Protein AF-A0A7K1L442-F1 (afdb_monomer)

Foldseek 3Di:
DDPPDVLVVVLVVLVVVLVVLVVCLVPDPDPVVNVVSVVVSVVSVVVSVVSVVPDPPPPDDDPPPVVVVVVVVVVVVVVVVVVVVVVPPDDD

Organism: NCBI:txid2678616

Solvent-accessible surface area (backbone atoms only — not comparable to full-atom values): 5498 Å² total; per-residue (Å²): 134,84,80,73,51,67,64,59,52,52,52,49,52,47,50,52,52,44,52,52,39,49,50,51,44,72,69,48,85,48,70,67,60,29,54,52,38,52,53,51,40,52,53,48,52,52,50,46,52,51,66,64,63,75,53,81,90,62,91,87,72,74,73,51,74,67,56,49,52,50,51,54,49,52,48,54,52,49,53,51,52,50,57,61,56,58,73,71,73,70,84,132

Mean predicted aligned error: 13.31 Å

Sequence (92 aa):
MIIVDERMMVLGARVAEIEALYTCVLETGDPRARRRLLAELARAGTRLSADASTGPSGRGAGPSPRLRRRIVRARRTADWIISRTDGRSRPN

Nearest PDB structures (foldseek):
  7s5c-assembly1_D  TM=8.735E-01  e=1.397E+00  Myxococcus xanthus
  8iuh-assembly1_4  TM=9.176E-01  e=1.713E+00  Homo sapiens
  7s5c-assembly1_F  TM=9.395E-01  e=1.962E+00  Myxococcus xanthus
  4l0r-assembly1_B  TM=9.839E-01  e=4.75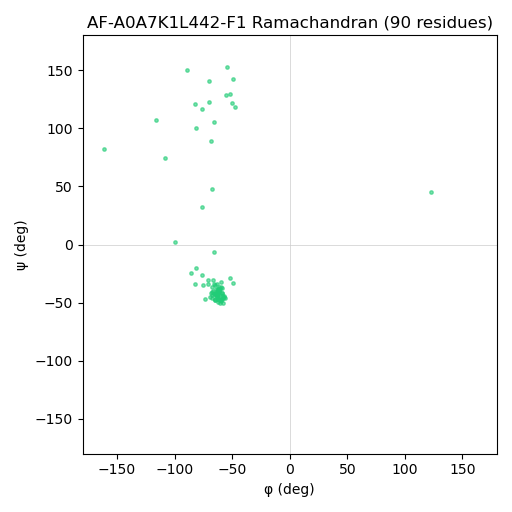2E+00  Homo sapiens
  1sg2-assembly1_A  TM=5.954E-01  e=7.147E+00  Escherichia coli

Structure (mmCIF, N/CA/C/O backbone):
data_AF-A0A7K1L442-F1
#
_entry.id   AF-A0A7K1L442-F1
#
loop_
_atom_site.group_PDB
_atom_site.id
_atom_site.type_symbol
_atom_site.label_atom_id
_atom_site.label_alt_id
_atom_site.label_comp_id
_atom_site.label_asym_id
_atom_site.label_entity_id
_atom_site.label_seq_id
_atom_site.pdbx_PDB_ins_code
_atom_site.Cartn_x
_atom_site.Cartn_y
_atom_site.Cartn_z
_atom_site.occupancy
_atom_site.B_iso_or_equiv
_atom_site.auth_seq_id
_atom_site.auth_comp_id
_atom_site.auth_asym_id
_atom_site.auth_atom_id
_atom_site.pdbx_PDB_model_num
ATOM 1 N N . MET A 1 1 ? 9.575 -8.500 -30.280 1.00 38.25 1 MET A N 1
ATOM 2 C CA . MET A 1 1 ? 9.911 -9.327 -29.103 1.00 38.25 1 MET A CA 1
ATOM 3 C C . MET A 1 1 ? 10.130 -8.373 -27.939 1.00 38.25 1 MET A C 1
ATOM 5 O O . MET A 1 1 ? 11.154 -7.708 -27.897 1.00 38.25 1 MET A O 1
ATOM 9 N N . ILE A 1 2 ? 9.107 -8.158 -27.107 1.00 48.44 2 ILE A N 1
ATOM 10 C CA . ILE A 1 2 ? 9.199 -7.209 -25.989 1.00 48.44 2 ILE A CA 1
ATOM 11 C C . ILE A 1 2 ? 9.911 -7.954 -24.865 1.00 48.44 2 ILE A C 1
ATOM 13 O O . ILE A 1 2 ? 9.301 -8.781 -24.194 1.00 48.44 2 ILE A O 1
ATOM 17 N N . ILE A 1 3 ? 11.208 -7.704 -24.699 1.00 54.00 3 ILE A N 1
ATOM 18 C CA . ILE A 1 3 ? 11.908 -8.054 -23.465 1.00 54.00 3 ILE A CA 1
ATOM 19 C C . ILE A 1 3 ? 11.320 -7.108 -22.421 1.00 54.00 3 ILE A C 1
ATOM 21 O O . ILE A 1 3 ? 11.740 -5.959 -22.299 1.00 54.00 3 ILE A O 1
ATOM 25 N N . VAL A 1 4 ? 10.238 -7.531 -21.769 1.00 55.91 4 VAL A N 1
ATOM 26 C CA . VAL A 1 4 ? 9.743 -6.824 -20.594 1.00 55.91 4 VAL A CA 1
ATOM 27 C C . VAL A 1 4 ? 10.837 -7.009 -19.556 1.00 55.91 4 VAL A C 1
ATOM 29 O O . VAL A 1 4 ? 11.059 -8.115 -19.075 1.00 55.91 4 VAL A O 1
ATOM 32 N N . ASP A 1 5 ? 11.580 -5.933 -19.326 1.00 78.25 5 ASP A N 1
ATOM 33 C CA . ASP A 1 5 ? 12.714 -5.876 -18.416 1.00 78.25 5 ASP A CA 1
ATOM 34 C C . ASP A 1 5 ? 12.295 -6.462 -17.056 1.00 78.25 5 ASP A C 1
ATOM 36 O O . ASP A 1 5 ? 11.322 -6.005 -16.450 1.00 78.25 5 ASP A O 1
ATOM 40 N N . GLU A 1 6 ? 12.987 -7.506 -16.595 1.00 80.56 6 GLU A N 1
ATOM 41 C CA . GLU A 1 6 ? 12.731 -8.191 -15.319 1.00 80.56 6 GLU A CA 1
ATOM 42 C C . GLU A 1 6 ? 12.613 -7.187 -14.163 1.00 80.56 6 GLU A C 1
ATOM 44 O O . GLU A 1 6 ? 11.774 -7.318 -13.269 1.00 80.56 6 GLU A O 1
ATOM 49 N N . ARG A 1 7 ? 13.364 -6.085 -14.241 1.00 79.25 7 ARG A N 1
ATOM 50 C CA . ARG A 1 7 ? 13.313 -5.000 -13.268 1.00 79.25 7 ARG A CA 1
ATOM 51 C C . ARG A 1 7 ? 11.993 -4.241 -13.282 1.00 79.25 7 ARG A C 1
ATOM 53 O O . ARG A 1 7 ? 11.504 -3.845 -12.227 1.00 79.25 7 ARG A O 1
ATOM 60 N N . MET A 1 8 ? 11.395 -4.043 -14.454 1.00 80.31 8 MET A N 1
ATOM 61 C CA . MET A 1 8 ? 10.063 -3.447 -14.563 1.00 80.31 8 MET A CA 1
ATOM 62 C C . MET A 1 8 ? 9.001 -4.358 -13.942 1.00 80.31 8 MET A C 1
ATOM 64 O O . MET A 1 8 ? 8.069 -3.850 -13.317 1.00 80.31 8 MET A O 1
ATOM 68 N N . MET A 1 9 ? 9.163 -5.683 -14.039 1.00 85.12 9 MET A N 1
ATOM 69 C CA . MET A 1 9 ? 8.278 -6.635 -13.359 1.00 85.12 9 MET A CA 1
ATOM 70 C C . MET A 1 9 ? 8.443 -6.575 -11.839 1.00 85.12 9 MET A C 1
ATOM 72 O O . MET A 1 9 ? 7.445 -6.478 -11.125 1.00 85.12 9 MET A O 1
ATOM 76 N N . VAL A 1 10 ? 9.684 -6.550 -11.340 1.00 85.69 10 VAL A N 1
ATOM 77 C CA . VAL A 1 10 ? 9.969 -6.411 -9.902 1.00 85.69 10 VAL A CA 1
ATOM 78 C C . VAL A 1 10 ? 9.387 -5.107 -9.358 1.00 85.69 10 VAL A C 1
ATOM 80 O O . VAL A 1 10 ? 8.670 -5.122 -8.360 1.00 85.69 10 VAL A O 1
ATOM 83 N N . LEU A 1 11 ? 9.612 -3.979 -10.039 1.00 87.19 11 LEU A N 1
ATOM 84 C CA . LEU A 1 11 ? 9.041 -2.692 -9.635 1.00 87.19 11 LEU A CA 1
ATOM 85 C C . LEU A 1 11 ? 7.506 -2.712 -9.663 1.00 87.19 11 LEU A C 1
ATOM 87 O O . LEU A 1 11 ? 6.877 -2.185 -8.746 1.00 87.19 11 LEU A O 1
ATOM 91 N N . GLY A 1 12 ? 6.898 -3.343 -10.671 1.00 83.31 12 GLY A N 1
ATOM 92 C CA . GLY A 1 12 ? 5.448 -3.530 -10.743 1.00 83.31 12 GLY A CA 1
ATOM 93 C C . GLY A 1 12 ? 4.901 -4.332 -9.560 1.00 83.31 12 GLY A C 1
ATOM 94 O O . GLY A 1 12 ? 3.952 -3.896 -8.909 1.00 83.31 12 GLY A O 1
ATOM 95 N N . ALA A 1 13 ? 5.546 -5.449 -9.221 1.00 87.06 13 ALA A N 1
ATOM 96 C CA . ALA A 1 13 ? 5.176 -6.278 -8.076 1.00 87.06 13 ALA A CA 1
ATOM 97 C C . ALA A 1 13 ? 5.303 -5.515 -6.747 1.00 87.06 13 ALA A C 1
ATOM 99 O O . ALA A 1 13 ? 4.404 -5.571 -5.910 1.00 87.06 13 ALA A O 1
ATOM 100 N N . ARG A 1 14 ? 6.376 -4.733 -6.576 1.00 88.12 14 ARG A N 1
ATOM 101 C CA . ARG A 1 14 ? 6.574 -3.880 -5.392 1.00 88.12 14 ARG A CA 1
ATOM 102 C C . ARG A 1 14 ? 5.501 -2.807 -5.250 1.00 88.12 14 ARG A C 1
ATOM 104 O O . ARG A 1 14 ? 5.070 -2.510 -4.138 1.00 88.12 14 ARG A O 1
ATOM 111 N N . VAL A 1 15 ? 5.057 -2.218 -6.359 1.00 88.00 15 VAL A N 1
ATOM 112 C CA . VAL A 1 15 ? 3.959 -1.243 -6.342 1.00 88.00 15 VAL A CA 1
ATOM 113 C C . VAL A 1 15 ? 2.640 -1.918 -5.963 1.00 88.00 15 VAL A C 1
ATOM 115 O O . VAL A 1 15 ? 1.931 -1.384 -5.114 1.00 88.00 15 VAL A O 1
ATOM 118 N N . ALA A 1 16 ? 2.343 -3.098 -6.515 1.00 86.38 16 ALA A N 1
ATOM 119 C CA . ALA A 1 16 ? 1.143 -3.857 -6.160 1.00 86.38 16 ALA A CA 1
ATOM 120 C C . ALA A 1 16 ? 1.123 -4.258 -4.670 1.00 86.38 16 ALA A C 1
ATOM 122 O O . ALA A 1 16 ? 0.092 -4.134 -4.012 1.00 86.38 16 ALA A O 1
ATOM 123 N N . GLU A 1 17 ? 2.270 -4.663 -4.112 1.00 91.75 17 GLU A N 1
ATOM 124 C CA . GLU A 1 17 ? 2.440 -4.958 -2.680 1.00 91.75 17 GLU A CA 1
ATOM 125 C C . GLU A 1 17 ? 2.086 -3.739 -1.805 1.00 91.75 17 GLU A C 1
ATOM 127 O O . GLU A 1 17 ? 1.336 -3.854 -0.835 1.00 91.75 17 GLU A O 1
ATOM 132 N N . ILE A 1 18 ? 2.579 -2.550 -2.170 1.00 92.06 18 ILE A N 1
ATOM 133 C CA . ILE A 1 18 ? 2.283 -1.292 -1.465 1.00 92.06 18 ILE A CA 1
ATOM 134 C C . ILE A 1 18 ? 0.798 -0.929 -1.564 1.00 92.06 18 ILE A C 1
ATOM 136 O O . ILE A 1 18 ? 0.211 -0.501 -0.571 1.00 92.06 18 ILE A O 1
ATOM 140 N N . GLU A 1 19 ? 0.190 -1.080 -2.742 1.00 88.88 19 GLU A N 1
ATOM 141 C CA . GLU A 1 19 ? -1.232 -0.789 -2.948 1.00 88.88 19 GLU A CA 1
ATOM 142 C C . GLU A 1 19 ? -2.115 -1.722 -2.105 1.00 88.88 19 GLU A C 1
ATOM 144 O O . GLU A 1 19 ? -3.010 -1.238 -1.412 1.00 88.88 19 GLU A O 1
ATOM 149 N N . ALA A 1 20 ? -1.805 -3.021 -2.057 1.00 86.25 20 ALA A N 1
ATOM 150 C CA . ALA A 1 20 ? -2.513 -3.981 -1.210 1.00 86.25 20 ALA A CA 1
ATOM 151 C C . ALA A 1 20 ? -2.382 -3.649 0.287 1.00 86.25 20 ALA A C 1
ATOM 153 O O . ALA A 1 20 ? -3.382 -3.597 1.004 1.00 86.25 20 ALA A O 1
ATOM 154 N N . LEU A 1 21 ? -1.165 -3.355 0.764 1.00 87.38 21 LEU A N 1
ATOM 155 C CA . LEU A 1 21 ? -0.936 -2.958 2.158 1.00 87.38 21 LEU A CA 1
ATOM 156 C C . LEU A 1 21 ? -1.684 -1.669 2.517 1.00 87.38 21 LEU A C 1
ATOM 158 O O . LEU A 1 21 ? -2.234 -1.561 3.613 1.00 87.38 21 LEU A O 1
ATOM 162 N N . TYR A 1 22 ? -1.727 -0.698 1.603 1.00 88.50 22 TYR A N 1
ATOM 163 C CA . TYR A 1 22 ? -2.467 0.543 1.804 1.00 88.50 22 TYR A CA 1
ATOM 164 C C . TYR A 1 22 ? -3.977 0.297 1.921 1.00 88.50 22 TYR A C 1
ATOM 166 O O . TYR A 1 22 ? -4.599 0.836 2.835 1.00 88.50 22 TYR A O 1
ATOM 174 N N . THR A 1 23 ? -4.551 -0.560 1.072 1.00 88.00 23 THR A N 1
ATOM 175 C CA . THR A 1 23 ? -5.959 -0.974 1.184 1.00 88.00 23 THR A CA 1
ATOM 176 C C . THR A 1 23 ? -6.238 -1.624 2.540 1.00 88.00 23 THR A C 1
ATOM 178 O O . THR A 1 23 ? -7.141 -1.181 3.247 1.00 88.00 23 THR A O 1
ATOM 181 N N . CYS A 1 24 ? -5.394 -2.558 2.992 1.00 86.31 24 CYS A N 1
ATOM 182 C CA . CYS A 1 24 ? -5.538 -3.175 4.316 1.00 86.31 24 CYS A CA 1
ATOM 183 C C . CYS A 1 24 ? -5.499 -2.147 5.464 1.00 86.31 24 CYS A C 1
ATOM 185 O O . CYS A 1 24 ? -6.221 -2.289 6.450 1.00 86.31 24 CYS A O 1
ATOM 187 N N . VAL A 1 25 ? -4.669 -1.098 5.362 1.00 90.75 25 VAL A N 1
ATOM 188 C CA . VAL A 1 25 ? -4.622 0.002 6.349 1.00 90.75 25 VAL A CA 1
ATOM 189 C C . VAL A 1 25 ? -5.926 0.805 6.378 1.00 90.75 25 VAL A C 1
ATOM 191 O O . VAL A 1 25 ? -6.290 1.309 7.444 1.00 90.75 25 VAL A O 1
ATOM 194 N N . LEU A 1 26 ? -6.588 0.976 5.231 1.00 90.81 26 LEU A N 1
ATOM 195 C CA . LEU A 1 26 ? -7.860 1.694 5.134 1.00 90.81 26 LEU A CA 1
ATOM 196 C C . LEU A 1 26 ? -9.035 0.862 5.656 1.00 90.81 26 LEU A C 1
ATOM 198 O O . LEU A 1 26 ? -9.948 1.425 6.253 1.00 90.81 26 LEU A O 1
ATOM 202 N N . GLU A 1 27 ? -8.999 -0.453 5.453 1.00 90.69 27 GLU A N 1
ATOM 203 C CA . GLU A 1 27 ? -10.087 -1.364 5.825 1.00 90.69 27 GLU A CA 1
ATOM 204 C C . GLU A 1 27 ? -10.014 -1.836 7.284 1.00 90.69 27 GLU A C 1
ATOM 206 O O . GLU A 1 27 ? -11.030 -2.198 7.877 1.00 90.69 27 GLU A O 1
ATOM 211 N N . THR A 1 28 ? -8.829 -1.825 7.901 1.00 91.31 28 THR A N 1
ATOM 212 C CA . THR A 1 28 ? -8.678 -2.295 9.282 1.00 91.31 28 THR A CA 1
ATOM 213 C C . THR A 1 28 ? -9.329 -1.350 10.300 1.00 91.31 28 THR A C 1
ATOM 215 O O . THR A 1 28 ? -8.947 -0.189 10.451 1.00 91.31 28 THR A O 1
ATOM 218 N N . GLY A 1 29 ? -10.258 -1.886 11.095 1.00 89.31 29 GLY A N 1
ATOM 219 C CA . GLY A 1 29 ? -10.825 -1.196 12.259 1.00 89.31 29 GLY A CA 1
ATOM 220 C C . GLY A 1 29 ? -9.951 -1.265 13.518 1.00 89.31 29 GLY A C 1
ATOM 221 O O . GLY A 1 29 ? -10.093 -0.426 14.404 1.00 89.31 29 GLY A O 1
ATOM 222 N N . ASP A 1 30 ? -9.027 -2.232 13.610 1.00 95.25 30 ASP A N 1
ATOM 223 C CA .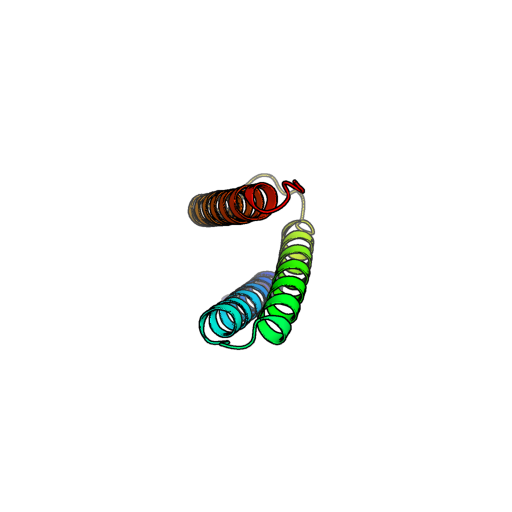 ASP A 1 30 ? -8.162 -2.406 14.787 1.00 95.25 30 ASP A CA 1
ATOM 224 C C . ASP A 1 30 ? -6.945 -1.453 14.748 1.00 95.25 30 ASP A C 1
ATOM 226 O O . ASP A 1 30 ? -6.111 -1.552 13.837 1.00 95.25 30 ASP A O 1
ATOM 230 N N . PRO A 1 31 ? -6.765 -0.572 15.754 1.00 90.00 31 PRO A N 1
ATOM 231 C CA . PRO A 1 31 ? -5.604 0.311 15.851 1.00 90.00 31 PRO A CA 1
ATOM 232 C C . PRO A 1 31 ? -4.256 -0.420 15.934 1.00 90.00 31 PRO A C 1
ATOM 234 O O . PRO A 1 31 ? -3.245 0.097 15.445 1.00 90.00 31 PRO A O 1
ATOM 237 N N . ARG A 1 32 ? -4.200 -1.611 16.550 1.00 94.12 32 ARG A N 1
ATOM 238 C CA . ARG A 1 32 ? -2.949 -2.379 16.673 1.00 94.12 32 ARG A CA 1
ATOM 239 C C . ARG A 1 32 ? -2.561 -3.004 15.339 1.00 94.12 32 ARG A C 1
ATOM 241 O O . ARG A 1 32 ? -1.408 -2.850 14.925 1.00 94.12 32 ARG A O 1
ATOM 248 N N . ALA A 1 33 ? -3.507 -3.644 14.654 1.00 92.12 33 ALA A N 1
ATOM 249 C CA . ALA A 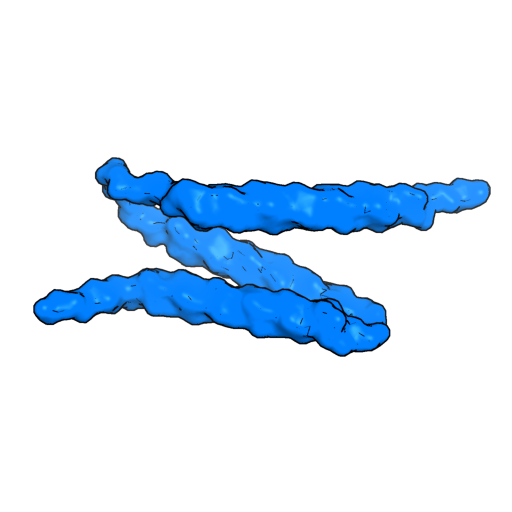1 33 ? -3.329 -4.121 13.286 1.00 92.12 33 ALA A CA 1
ATOM 250 C C . ALA A 1 33 ? -2.940 -2.977 12.340 1.00 92.12 33 ALA A C 1
ATOM 252 O O . ALA A 1 33 ? -1.960 -3.101 11.607 1.00 92.12 33 ALA A O 1
ATOM 253 N N . ARG A 1 34 ? -3.601 -1.816 12.441 1.00 92.88 34 ARG A N 1
ATOM 254 C CA . ARG A 1 34 ? -3.265 -0.624 11.649 1.00 92.88 34 ARG A CA 1
ATOM 255 C C . ARG A 1 34 ? -1.817 -0.183 11.834 1.00 92.88 34 ARG A C 1
ATOM 257 O O . ARG A 1 34 ? -1.130 0.085 10.853 1.00 92.88 34 ARG A O 1
ATOM 264 N N . ARG A 1 35 ? -1.321 -0.137 13.076 1.00 89.56 35 ARG A N 1
ATOM 265 C CA . ARG A 1 35 ? 0.079 0.226 13.356 1.00 89.56 35 ARG A CA 1
ATOM 266 C C . ARG A 1 35 ? 1.066 -0.770 12.742 1.00 89.56 35 ARG A C 1
ATOM 268 O O . ARG A 1 35 ? 2.093 -0.351 12.219 1.00 89.56 35 ARG A O 1
ATOM 275 N N . ARG A 1 36 ? 0.756 -2.070 12.792 1.00 95.25 36 ARG A N 1
ATOM 276 C CA . ARG A 1 36 ? 1.576 -3.115 12.156 1.00 95.25 36 ARG A CA 1
ATOM 277 C C . ARG A 1 36 ? 1.586 -2.960 10.635 1.00 95.25 36 ARG A C 1
ATOM 279 O O . ARG A 1 36 ? 2.659 -2.922 10.047 1.00 95.25 36 ARG A O 1
ATOM 286 N N . LEU A 1 37 ? 0.419 -2.779 10.022 1.00 92.00 37 LEU A N 1
ATOM 287 C CA . LEU A 1 37 ? 0.285 -2.586 8.577 1.00 92.00 37 LEU A CA 1
ATOM 288 C C . LEU A 1 37 ? 1.003 -1.319 8.087 1.00 92.00 37 LEU A C 1
ATOM 290 O O . LEU A 1 37 ? 1.659 -1.353 7.053 1.00 92.00 37 LEU A O 1
ATOM 294 N N . LEU A 1 38 ? 0.965 -0.222 8.850 1.00 90.69 38 LEU A N 1
ATOM 295 C CA . LEU A 1 38 ? 1.741 0.986 8.544 1.00 90.69 38 LEU A CA 1
ATOM 296 C C . LEU A 1 38 ? 3.258 0.746 8.611 1.00 90.69 38 LEU A C 1
ATOM 298 O O . LEU A 1 38 ? 3.996 1.272 7.780 1.00 90.69 38 LEU A O 1
ATOM 302 N N . ALA A 1 39 ? 3.732 -0.053 9.572 1.00 92.88 39 ALA A N 1
ATOM 303 C CA . ALA A 1 39 ? 5.143 -0.422 9.652 1.00 92.88 39 ALA A CA 1
ATOM 304 C C . ALA A 1 39 ? 5.572 -1.296 8.460 1.00 92.88 39 ALA A C 1
ATOM 306 O O . ALA A 1 39 ? 6.646 -1.075 7.899 1.00 92.88 39 ALA A O 1
ATOM 307 N N . GLU A 1 40 ? 4.729 -2.239 8.036 1.00 93.31 40 GLU A N 1
ATOM 308 C CA . GLU A 1 40 ? 4.971 -3.043 6.831 1.00 93.31 40 GLU A CA 1
ATOM 309 C C . GLU A 1 40 ? 4.960 -2.191 5.559 1.00 93.31 40 GLU A C 1
ATOM 311 O O . GLU A 1 40 ? 5.856 -2.316 4.724 1.00 93.31 40 GLU A O 1
ATOM 316 N N . LEU A 1 41 ? 4.022 -1.248 5.449 1.00 90.38 41 LEU A N 1
ATOM 317 C CA . LEU A 1 41 ? 3.955 -0.294 4.342 1.00 90.38 41 LEU A CA 1
ATOM 318 C C . LEU A 1 41 ? 5.238 0.548 4.242 1.00 90.38 41 LEU A C 1
ATOM 320 O O . LEU A 1 41 ? 5.767 0.746 3.147 1.00 90.38 41 LEU A O 1
ATOM 324 N N . ALA A 1 42 ? 5.782 0.999 5.378 1.00 90.38 42 ALA A N 1
ATOM 325 C CA . ALA A 1 42 ? 7.052 1.723 5.416 1.00 90.38 42 ALA A CA 1
ATOM 326 C C . ALA A 1 42 ? 8.226 0.850 4.937 1.00 90.38 42 ALA A C 1
ATOM 328 O O . ALA A 1 42 ? 9.036 1.297 4.124 1.00 90.38 42 ALA A O 1
ATOM 329 N N . ARG A 1 43 ? 8.295 -0.414 5.379 1.00 92.44 43 ARG A N 1
ATOM 330 C CA . ARG A 1 43 ? 9.324 -1.372 4.929 1.00 92.44 43 ARG A CA 1
ATOM 331 C C . ARG A 1 43 ? 9.225 -1.645 3.428 1.00 92.44 43 ARG A C 1
ATOM 333 O O . ARG A 1 43 ? 10.252 -1.655 2.751 1.00 92.44 43 ARG A O 1
ATOM 340 N N . ALA A 1 44 ? 8.013 -1.831 2.906 1.00 88.69 44 ALA A N 1
ATOM 341 C CA . ALA A 1 44 ? 7.766 -2.022 1.478 1.00 88.69 44 ALA A CA 1
ATOM 342 C C . ALA A 1 44 ? 8.198 -0.796 0.656 1.00 88.69 44 ALA A C 1
ATOM 344 O O . ALA A 1 44 ? 8.874 -0.943 -0.363 1.00 88.69 44 ALA A O 1
ATOM 345 N N . GLY A 1 45 ? 7.907 0.415 1.144 1.00 87.62 45 GLY A N 1
ATOM 346 C CA . GLY A 1 45 ? 8.381 1.663 0.543 1.00 87.62 45 GLY A CA 1
ATOM 347 C C . GLY A 1 45 ? 9.910 1.759 0.475 1.00 87.62 45 GLY A C 1
ATOM 348 O O . GLY A 1 45 ? 10.455 2.126 -0.567 1.00 87.62 45 GLY A O 1
ATOM 349 N N . THR A 1 46 ? 10.614 1.370 1.543 1.00 88.25 46 THR A N 1
ATOM 350 C CA . THR A 1 46 ? 12.086 1.327 1.561 1.00 88.25 46 THR A CA 1
ATOM 351 C C . THR A 1 46 ? 12.641 0.328 0.544 1.00 88.25 46 THR A C 1
ATOM 353 O O . THR A 1 46 ? 13.568 0.672 -0.189 1.00 88.25 46 THR A O 1
ATOM 356 N N . ARG A 1 47 ? 12.052 -0.876 0.443 1.00 89.81 47 ARG A N 1
ATOM 357 C CA . ARG A 1 47 ? 12.441 -1.882 -0.566 1.00 89.81 47 ARG A CA 1
ATOM 358 C C . ARG A 1 47 ? 12.266 -1.352 -1.988 1.00 89.81 47 ARG A C 1
ATOM 360 O O . ARG A 1 47 ? 13.209 -1.398 -2.767 1.00 89.81 47 ARG A O 1
ATOM 367 N N . LEU A 1 48 ? 11.105 -0.766 -2.297 1.00 88.94 48 LEU A N 1
ATOM 368 C CA . LEU A 1 48 ? 10.849 -0.166 -3.609 1.00 88.94 48 LEU A CA 1
ATOM 369 C C . LEU A 1 48 ? 11.865 0.938 -3.938 1.00 88.94 48 LEU A C 1
ATOM 371 O O . LEU A 1 48 ? 12.337 1.025 -5.069 1.00 88.94 48 LEU A O 1
ATOM 375 N N . SER A 1 49 ? 12.204 1.786 -2.961 1.00 84.62 49 SER A N 1
ATOM 376 C CA . SER A 1 49 ? 13.202 2.838 -3.164 1.00 84.62 49 SER A CA 1
ATOM 377 C C . SER A 1 49 ? 14.580 2.258 -3.475 1.00 84.62 49 SER A C 1
ATOM 379 O O . SER A 1 49 ? 15.250 2.774 -4.364 1.00 84.62 49 SER A O 1
ATOM 381 N N . ALA A 1 50 ? 14.993 1.198 -2.778 1.00 85.19 50 ALA A N 1
ATOM 382 C CA . ALA A 1 50 ? 16.253 0.516 -3.054 1.00 85.19 50 ALA A CA 1
ATOM 383 C C . ALA A 1 50 ? 16.254 -0.091 -4.468 1.00 85.19 50 ALA A C 1
ATOM 385 O O . ALA A 1 50 ? 17.145 0.210 -5.258 1.00 85.19 50 ALA A O 1
ATOM 386 N N . ASP A 1 51 ? 15.205 -0.837 -4.831 1.00 84.06 51 ASP A N 1
ATOM 387 C CA . ASP A 1 51 ? 15.063 -1.476 -6.148 1.00 84.06 51 ASP A CA 1
ATOM 388 C C . ASP A 1 51 ? 15.071 -0.439 -7.295 1.00 84.06 51 ASP A C 1
ATOM 390 O O . ASP A 1 51 ? 15.665 -0.648 -8.362 1.00 84.06 51 ASP A O 1
ATOM 394 N N . ALA A 1 52 ? 14.465 0.731 -7.068 1.00 81.44 52 ALA A N 1
ATOM 395 C CA . ALA A 1 52 ? 14.466 1.847 -8.012 1.00 81.44 52 ALA A CA 1
ATOM 396 C C . ALA A 1 52 ? 15.842 2.534 -8.129 1.00 81.44 52 ALA A C 1
ATOM 398 O O . ALA A 1 52 ? 16.212 2.973 -9.222 1.00 81.44 52 ALA A O 1
ATOM 399 N N . SER A 1 53 ? 16.611 2.602 -7.039 1.00 77.19 53 SER A N 1
ATOM 400 C CA . SER A 1 53 ? 17.944 3.216 -6.998 1.00 77.19 53 SER A CA 1
ATOM 401 C C . SER A 1 53 ? 19.046 2.360 -7.632 1.00 77.19 53 SER A C 1
ATOM 403 O O . SER A 1 53 ? 20.003 2.928 -8.150 1.00 77.19 53 SER A O 1
ATOM 405 N N . THR A 1 54 ? 18.906 1.032 -7.681 1.00 68.19 54 THR A N 1
ATOM 406 C CA . THR A 1 54 ? 19.904 0.092 -8.252 1.00 68.19 54 THR A CA 1
ATOM 407 C C . THR A 1 54 ? 19.924 0.066 -9.791 1.00 68.19 54 THR A C 1
ATOM 409 O O . THR A 1 54 ? 20.143 -0.965 -10.418 1.00 68.19 54 THR A O 1
ATOM 412 N N . GLY A 1 55 ? 19.635 1.192 -10.446 1.00 56.97 55 GLY A N 1
ATOM 413 C CA . GLY A 1 55 ? 19.642 1.272 -11.905 1.00 56.97 55 GLY A CA 1
ATOM 414 C C . GLY A 1 55 ? 21.003 1.643 -12.457 1.00 56.97 55 GLY A C 1
ATOM 415 O O . GLY A 1 55 ? 21.718 2.390 -11.790 1.00 56.97 55 GLY A O 1
ATOM 416 N N . PRO A 1 56 ? 21.355 1.195 -13.678 1.00 46.22 56 PRO A N 1
ATOM 417 C CA . PRO A 1 56 ? 22.527 1.732 -14.340 1.00 46.22 56 PRO A CA 1
ATOM 418 C C . PRO A 1 56 ? 22.358 3.248 -14.410 1.00 46.22 56 PRO A C 1
ATOM 420 O O . PRO A 1 56 ? 21.322 3.756 -14.846 1.00 46.22 56 PRO A O 1
ATOM 423 N N . SER A 1 57 ? 23.379 3.972 -13.967 1.00 50.06 57 SER A N 1
AT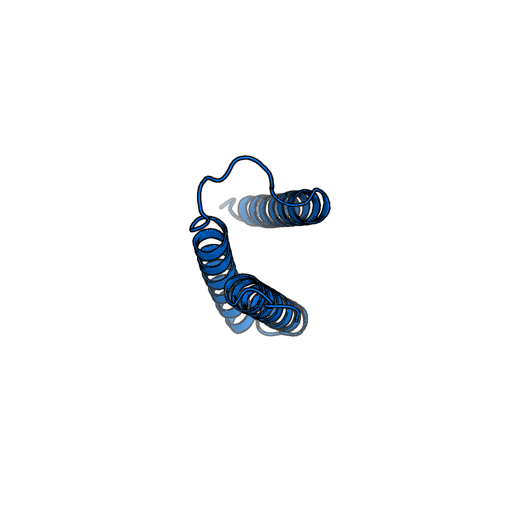OM 424 C CA . SER A 1 57 ? 23.547 5.418 -14.102 1.00 50.06 57 SER A CA 1
ATOM 425 C C . SER A 1 57 ? 23.760 5.815 -15.575 1.00 50.06 57 SER A C 1
ATOM 427 O O . SER A 1 57 ? 24.648 6.587 -15.925 1.00 50.06 57 SER A O 1
ATOM 429 N N . GLY A 1 58 ? 22.917 5.283 -16.464 1.00 43.81 58 GLY A N 1
ATOM 430 C CA . GLY A 1 58 ? 22.746 5.722 -17.834 1.00 43.81 58 GLY A CA 1
ATOM 431 C C . GLY A 1 58 ? 21.936 7.010 -17.833 1.00 43.81 58 GLY A C 1
ATOM 432 O O . GLY A 1 58 ? 20.787 7.054 -17.393 1.00 43.81 58 GLY A O 1
ATOM 433 N N . ARG A 1 59 ? 22.561 8.087 -18.304 1.00 48.78 59 ARG A N 1
ATOM 434 C CA . ARG A 1 59 ? 21.911 9.368 -18.589 1.00 48.78 59 ARG A CA 1
ATOM 435 C C . ARG A 1 59 ? 20.637 9.110 -19.399 1.00 48.78 59 ARG A C 1
ATOM 437 O O . ARG A 1 59 ? 20.727 8.628 -20.519 1.00 48.78 59 ARG A O 1
ATOM 444 N N . GLY A 1 60 ? 19.476 9.471 -18.851 1.00 47.78 60 GLY A N 1
ATOM 445 C CA . GLY A 1 60 ? 18.253 9.594 -19.650 1.00 47.78 60 GLY A CA 1
ATOM 446 C C . GLY A 1 60 ? 17.050 8.750 -19.238 1.00 47.78 60 GLY A C 1
ATOM 447 O O . GLY A 1 60 ? 16.378 8.222 -20.105 1.00 47.78 60 GLY A O 1
ATOM 448 N N . ALA A 1 61 ? 16.705 8.674 -17.953 1.00 52.88 61 ALA A N 1
ATOM 449 C CA . ALA A 1 61 ? 15.305 8.524 -17.541 1.00 52.88 61 ALA A CA 1
ATOM 450 C C . ALA A 1 61 ? 15.168 8.936 -16.074 1.00 52.88 61 ALA A C 1
ATOM 452 O O . ALA A 1 61 ? 15.187 8.113 -15.162 1.00 52.88 61 ALA A O 1
ATOM 453 N N . GLY A 1 62 ? 15.058 10.244 -15.824 1.00 51.78 62 GLY A N 1
ATOM 454 C CA . GLY A 1 62 ? 14.609 10.711 -14.513 1.00 51.78 62 GLY A CA 1
ATOM 455 C C . GLY A 1 62 ? 13.265 10.056 -14.157 1.00 51.78 62 GLY A C 1
ATOM 456 O O . GLY A 1 62 ? 12.506 9.711 -15.068 1.00 51.78 62 GLY A O 1
ATOM 457 N N . PRO A 1 63 ? 12.938 9.881 -12.860 1.00 50.69 63 PRO A N 1
ATOM 458 C CA . PRO A 1 63 ? 11.684 9.252 -12.468 1.00 50.69 63 PRO A CA 1
ATOM 459 C C . PRO A 1 63 ? 10.538 9.956 -13.183 1.00 50.69 63 PRO A C 1
ATOM 461 O O . PRO A 1 63 ? 10.494 11.194 -13.188 1.00 50.69 63 PRO A O 1
ATOM 464 N N . SER A 1 64 ? 9.670 9.167 -13.829 1.00 60.22 64 SER A N 1
ATOM 465 C CA . SER A 1 64 ? 8.630 9.707 -14.702 1.00 60.22 64 SER A CA 1
ATOM 466 C C . SER A 1 64 ? 7.886 10.830 -13.969 1.00 60.22 64 SER A C 1
ATOM 468 O O . SER A 1 64 ? 7.653 10.726 -12.757 1.00 60.22 64 SER A O 1
ATOM 470 N N . PRO A 1 65 ? 7.492 11.919 -14.649 1.00 57.81 65 PRO A N 1
ATOM 471 C CA . PRO A 1 65 ? 6.810 13.038 -13.997 1.00 57.81 65 PRO A CA 1
ATOM 472 C C . PRO A 1 65 ? 5.597 12.594 -13.164 1.00 57.81 65 PRO A C 1
ATOM 474 O O . PRO A 1 65 ? 5.275 13.201 -12.145 1.00 57.81 65 PRO A O 1
ATOM 477 N N . ARG A 1 66 ? 4.955 11.486 -13.559 1.00 56.09 66 ARG A N 1
ATOM 478 C CA . ARG A 1 66 ? 3.852 10.841 -12.835 1.00 56.09 66 ARG A CA 1
ATOM 479 C C . ARG A 1 66 ? 4.308 10.195 -11.523 1.00 56.09 66 ARG A C 1
ATOM 481 O O . ARG A 1 66 ? 3.672 10.420 -10.495 1.00 56.09 66 ARG A O 1
ATOM 488 N N . LEU A 1 67 ? 5.423 9.462 -11.533 1.00 59.81 67 LEU A N 1
ATOM 48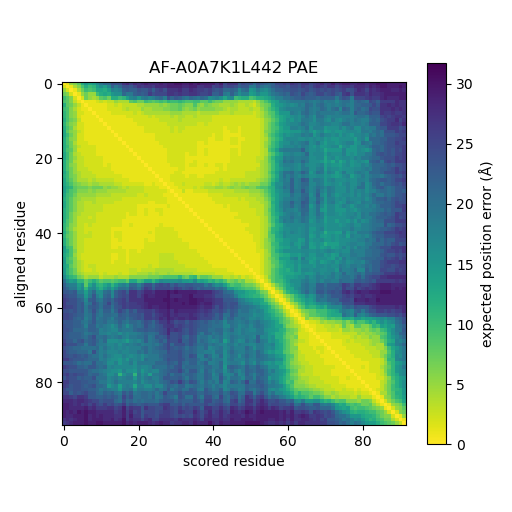9 C CA . LEU A 1 67 ? 6.010 8.863 -10.332 1.00 59.81 67 LEU A CA 1
ATOM 490 C C . LEU A 1 67 ? 6.509 9.939 -9.359 1.00 59.81 67 LEU A C 1
ATOM 492 O O . LEU A 1 67 ? 6.202 9.873 -8.172 1.00 59.81 67 LEU A O 1
ATOM 496 N N . ARG A 1 68 ? 7.168 10.995 -9.861 1.00 59.06 68 ARG A N 1
ATOM 497 C CA . ARG A 1 68 ? 7.554 12.160 -9.040 1.00 59.06 68 ARG A CA 1
ATOM 498 C C . ARG A 1 68 ? 6.346 12.794 -8.351 1.00 59.06 68 ARG A C 1
ATOM 500 O O . ARG A 1 68 ? 6.397 13.055 -7.154 1.00 59.06 68 ARG A O 1
ATOM 507 N N . ARG A 1 69 ? 5.241 12.999 -9.077 1.00 65.69 69 ARG A N 1
ATOM 508 C CA . ARG A 1 69 ? 3.997 13.549 -8.507 1.00 65.69 69 ARG A CA 1
ATOM 509 C C . ARG A 1 69 ? 3.387 12.629 -7.444 1.00 65.69 69 ARG A C 1
ATOM 511 O O . ARG A 1 69 ? 2.930 13.136 -6.422 1.00 65.69 69 ARG A O 1
ATOM 518 N N . ARG A 1 70 ? 3.403 11.303 -7.649 1.00 67.25 70 ARG A N 1
ATOM 519 C CA . ARG A 1 70 ? 2.955 10.322 -6.640 1.00 67.25 70 ARG A CA 1
ATOM 520 C C . ARG A 1 70 ? 3.833 10.364 -5.387 1.00 67.25 70 ARG A C 1
ATOM 522 O O . ARG A 1 70 ? 3.282 10.454 -4.298 1.00 67.25 70 ARG A O 1
ATOM 529 N N . ILE A 1 71 ? 5.161 10.401 -5.528 1.00 67.38 71 ILE A N 1
ATOM 530 C CA . ILE A 1 71 ? 6.104 10.487 -4.397 1.00 67.38 71 ILE A CA 1
ATOM 531 C C . ILE A 1 71 ? 5.904 11.783 -3.604 1.00 67.38 71 ILE A C 1
ATOM 533 O O . ILE A 1 71 ? 5.832 11.748 -2.380 1.00 67.38 71 ILE A O 1
ATOM 537 N N . VAL A 1 72 ? 5.771 12.928 -4.283 1.00 71.69 72 VAL A N 1
ATOM 538 C CA . VAL A 1 72 ? 5.528 14.222 -3.621 1.00 71.69 72 VAL A CA 1
ATOM 539 C C . VAL A 1 72 ? 4.197 14.219 -2.868 1.00 71.69 72 VAL A C 1
ATOM 541 O O . VAL A 1 72 ? 4.137 14.711 -1.743 1.00 71.69 72 VAL A O 1
ATOM 544 N N . ARG A 1 73 ? 3.136 13.637 -3.446 1.00 68.81 73 ARG A N 1
ATOM 545 C CA . ARG A 1 73 ? 1.853 13.482 -2.745 1.00 68.81 73 ARG A CA 1
ATOM 546 C C . ARG A 1 73 ? 1.969 12.558 -1.538 1.00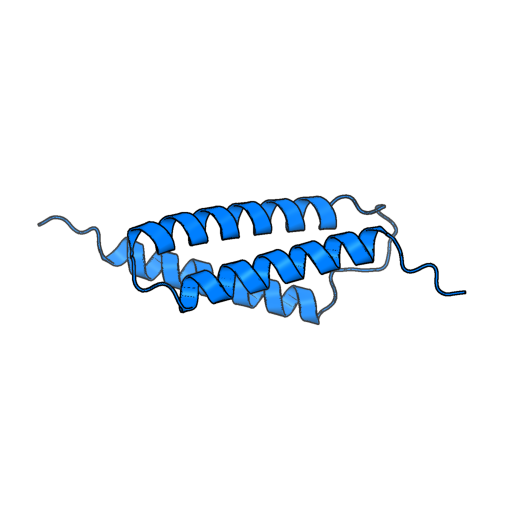 68.81 73 ARG A C 1
ATOM 548 O O . ARG A 1 73 ? 1.533 12.950 -0.466 1.00 68.81 73 ARG A O 1
ATOM 555 N N . ALA A 1 74 ? 2.590 11.390 -1.699 1.00 65.69 74 ALA A N 1
ATOM 556 C CA . ALA A 1 74 ? 2.787 10.435 -0.613 1.00 65.69 74 ALA A CA 1
ATOM 557 C C . ALA A 1 74 ? 3.579 11.055 0.548 1.00 65.69 74 ALA A C 1
ATOM 559 O O . ALA A 1 74 ? 3.162 10.938 1.697 1.00 65.69 74 ALA A O 1
ATOM 560 N N . ARG A 1 75 ? 4.656 11.796 0.245 1.00 67.44 75 ARG A N 1
ATOM 561 C CA . ARG A 1 75 ? 5.420 12.569 1.237 1.00 67.44 75 ARG A CA 1
ATOM 562 C C . ARG A 1 75 ? 4.552 13.587 1.962 1.00 67.44 75 ARG A C 1
ATOM 564 O O . ARG A 1 75 ? 4.494 13.566 3.180 1.00 67.44 75 ARG A O 1
ATOM 571 N N . ARG A 1 76 ? 3.800 14.407 1.226 1.00 69.69 76 ARG A N 1
ATOM 572 C CA . ARG A 1 76 ? 2.931 15.427 1.829 1.00 69.69 76 ARG A CA 1
ATOM 573 C C . ARG A 1 76 ? 1.853 14.813 2.730 1.00 69.69 76 ARG A C 1
ATOM 575 O O . ARG A 1 76 ? 1.521 15.387 3.760 1.00 69.69 76 ARG A O 1
ATOM 582 N N . THR A 1 77 ? 1.313 13.652 2.363 1.00 65.69 77 THR A N 1
ATOM 583 C CA . THR A 1 77 ? 0.367 12.918 3.211 1.00 65.69 77 THR A CA 1
ATOM 584 C C . THR A 1 77 ? 1.048 12.361 4.459 1.00 65.69 77 THR A C 1
ATOM 586 O O . THR A 1 77 ? 0.479 12.472 5.540 1.00 65.69 77 THR A O 1
ATOM 589 N N . ALA A 1 78 ? 2.260 11.814 4.341 1.00 62.19 78 ALA A N 1
ATOM 590 C CA . ALA A 1 78 ? 3.036 11.359 5.492 1.00 62.19 78 ALA A CA 1
ATOM 591 C C . ALA A 1 78 ? 3.352 12.520 6.452 1.00 62.19 78 ALA A C 1
ATOM 593 O O . ALA A 1 78 ? 3.051 12.415 7.637 1.00 62.19 78 ALA A O 1
ATOM 594 N N . ASP A 1 79 ? 3.833 13.654 5.935 1.00 68.25 79 ASP A N 1
ATOM 595 C CA . ASP A 1 79 ? 4.124 14.865 6.716 1.00 68.25 79 ASP A CA 1
ATOM 596 C C . ASP A 1 79 ? 2.863 15.411 7.415 1.00 68.25 79 ASP A C 1
ATOM 598 O O . ASP A 1 79 ? 2.899 15.841 8.571 1.00 68.25 79 ASP A O 1
ATOM 602 N N . TRP A 1 80 ? 1.708 15.343 6.747 1.00 73.88 80 TRP A N 1
ATOM 603 C CA . TRP A 1 80 ? 0.427 15.731 7.341 1.00 73.88 80 TRP A CA 1
ATOM 604 C C . TRP A 1 80 ? -0.016 14.782 8.465 1.00 73.88 80 TRP A C 1
ATOM 606 O O . TRP A 1 80 ? -0.503 15.235 9.499 1.00 73.88 80 TRP A O 1
ATOM 616 N N . ILE A 1 81 ? 0.169 13.468 8.301 1.00 65.88 81 ILE A N 1
ATOM 617 C CA . ILE A 1 81 ? -0.144 12.486 9.351 1.00 65.88 81 ILE A CA 1
ATOM 618 C C . ILE A 1 81 ? 0.774 12.700 10.558 1.00 65.88 81 ILE A C 1
ATOM 620 O O . ILE A 1 81 ? 0.269 12.768 11.677 1.00 65.88 81 ILE A O 1
ATOM 624 N N . ILE A 1 82 ? 2.082 12.859 10.325 1.00 70.31 82 ILE A N 1
ATOM 625 C CA . ILE A 1 82 ? 3.099 13.059 11.368 1.00 70.31 82 ILE A CA 1
ATOM 626 C C . ILE A 1 82 ? 2.802 14.327 12.174 1.00 70.31 82 ILE A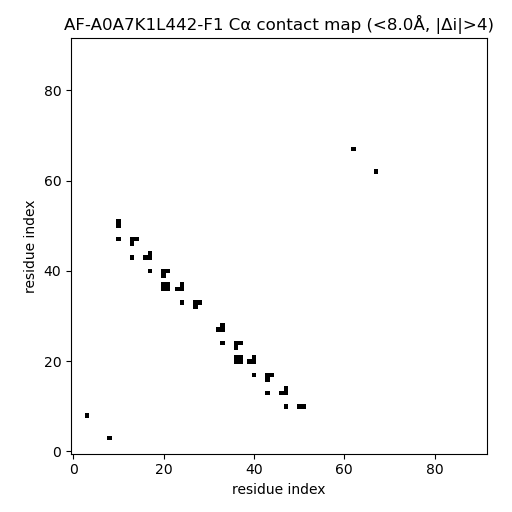 C 1
ATOM 628 O O . ILE A 1 82 ? 2.685 14.263 13.398 1.00 70.31 82 ILE A O 1
ATOM 632 N N . SER A 1 83 ? 2.575 15.459 11.501 1.00 74.19 83 SER A N 1
ATOM 633 C CA . SER A 1 83 ? 2.262 16.729 12.175 1.00 74.19 83 SER A CA 1
ATOM 634 C C . SER A 1 83 ? 0.953 16.676 12.973 1.00 74.19 83 SER A C 1
ATOM 636 O O . SER A 1 83 ? 0.848 17.264 14.051 1.00 74.19 83 SER A O 1
ATOM 638 N N . ARG A 1 84 ? -0.044 15.916 12.501 1.00 70.94 84 ARG A N 1
ATOM 639 C CA . ARG A 1 84 ? -1.302 15.694 13.229 1.00 70.94 84 ARG A CA 1
ATOM 640 C C . ARG A 1 84 ? -1.128 14.802 14.461 1.00 70.94 84 ARG A C 1
ATOM 642 O O . ARG A 1 84 ? -1.895 14.937 15.416 1.00 70.94 84 ARG A O 1
ATOM 649 N 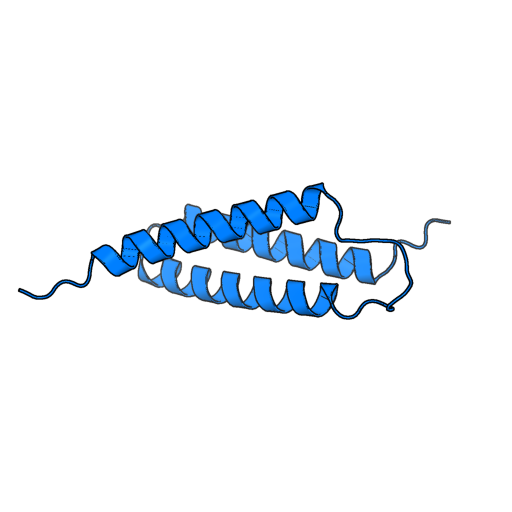N . THR A 1 85 ? -0.177 13.872 14.441 1.00 65.25 85 THR A N 1
ATOM 650 C CA . THR A 1 85 ? 0.119 13.003 15.588 1.00 65.25 85 THR A CA 1
ATOM 651 C C . THR A 1 85 ? 1.020 13.670 16.623 1.00 65.25 85 THR A C 1
ATOM 653 O O . THR A 1 85 ? 0.772 13.477 17.811 1.00 65.25 85 THR A O 1
ATOM 656 N N . ASP A 1 86 ? 1.965 14.519 16.211 1.00 64.31 86 ASP A N 1
ATOM 657 C CA . ASP A 1 86 ? 2.821 15.282 17.136 1.00 64.31 86 ASP A CA 1
ATOM 658 C C . ASP A 1 86 ? 2.031 16.316 17.951 1.00 64.31 86 ASP A C 1
ATOM 660 O O . ASP A 1 86 ? 2.314 16.540 19.126 1.00 64.31 86 ASP A O 1
ATOM 664 N N . GLY A 1 87 ? 0.950 16.871 17.393 1.00 53.66 87 GLY A N 1
ATOM 665 C CA . GLY A 1 87 ? 0.043 17.763 18.125 1.00 53.66 87 GLY A CA 1
ATOM 666 C C . GLY A 1 87 ? -0.745 17.104 19.270 1.00 53.66 87 GLY A C 1
ATOM 667 O O . GLY A 1 87 ? -1.441 17.810 19.998 1.00 53.66 87 GLY A O 1
ATOM 668 N N . ARG A 1 88 ? -0.669 15.773 19.444 1.00 53.31 88 ARG A N 1
ATOM 669 C CA . ARG A 1 88 ? -1.370 15.024 20.508 1.00 53.31 88 ARG A CA 1
ATOM 670 C C . ARG A 1 88 ? -0.477 14.686 21.714 1.00 53.31 88 ARG A C 1
ATOM 672 O O . ARG A 1 88 ? -0.966 14.081 22.662 1.00 53.31 88 ARG A O 1
ATOM 679 N N . SER A 1 89 ? 0.787 15.111 21.717 1.00 47.00 89 SER A N 1
ATOM 680 C CA . SER A 1 89 ? 1.680 15.016 22.881 1.00 47.00 89 SER A CA 1
ATOM 681 C C . SER A 1 89 ? 1.922 16.398 23.488 1.00 47.00 89 SER A C 1
ATOM 683 O O . SER A 1 89 ? 2.991 16.982 23.352 1.00 47.00 89 SER A O 1
ATOM 685 N N . ARG A 1 90 ? 0.913 16.927 24.183 1.00 42.34 90 ARG A N 1
ATOM 686 C CA . ARG A 1 90 ? 1.122 17.906 25.256 1.00 42.34 90 ARG A CA 1
ATOM 687 C C . ARG A 1 90 ? 0.644 17.265 26.562 1.00 42.34 90 ARG A C 1
ATOM 689 O O . ARG A 1 90 ? -0.565 17.083 26.703 1.00 42.34 90 ARG A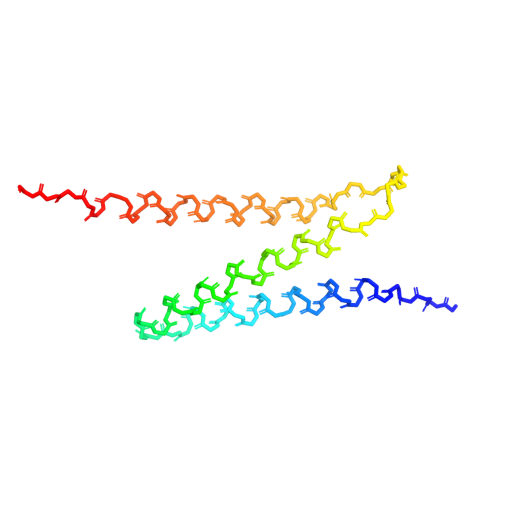 O 1
ATOM 696 N N . PRO A 1 91 ? 1.545 16.866 27.476 1.00 48.75 91 PRO A N 1
ATOM 697 C CA . PRO A 1 91 ? 1.156 16.605 28.852 1.00 48.75 91 PRO A CA 1
ATOM 698 C C . PRO A 1 91 ? 0.808 17.941 29.528 1.00 48.75 91 PRO A C 1
ATOM 700 O O . PRO A 1 91 ? 1.430 18.965 29.235 1.00 48.75 91 PRO A O 1
ATOM 703 N N . ASN A 1 92 ? -0.241 17.899 30.350 1.00 48.94 92 ASN A N 1
ATOM 704 C CA . ASN A 1 92 ? -0.616 18.935 31.315 1.00 48.94 92 ASN A CA 1
ATOM 705 C C . ASN A 1 92 ? 0.514 19.139 32.331 1.00 48.94 92 ASN A C 1
ATOM 707 O O . ASN A 1 92 ? 1.087 18.100 32.739 1.00 48.94 92 ASN A O 1
#

pLDDT: mean 74.39, std 16.34, range [38.25, 95.25]

Secondary structure (DSSP, 8-state):
-----HHHHHHHHHHHHHHHHHHHHHH---HHHHHHHHHHHHHHHHHHHHHHHSS---SS-PSPHHHHHHHHHHHHHHHHHHHHHHTT----

Radius of gyration: 16.72 Å; Cα contacts (8 Å, |Δi|>4): 27; chains: 1; bounding box: 34×28×60 Å